Protein AF-A0A0K0ER91-F1 (afdb_monomer_lite)

Secondary structure (DSSP, 8-state):
-HHHHHHHHHHHHHHHHT--EEEEE--BTTBPPTT-EEETTTTEEEEEEPGGGTTEEGGG--EE-BTTB-STTEEEE-SSSS-EEEEE---HHHHHHHHTT---

Sequence (104 aa):
MKIIILLTIFVIISIDICYGKILRSSPLSNLCPKYLTYNKNTNACEVEIPPEFDNIDIDKVAGYCINGECPKGLKCIDKIKFPFCGQHFTTVQEANDYYNDKEL

Radius of gyration: 18.16 Å; chains: 1; bounding box: 48×19×54 Å

Structure (mmCIF, N/CA/C/O backbone):
data_AF-A0A0K0ER91-F1
#
_entry.id   AF-A0A0K0ER91-F1
#
loop_
_atom_site.group_PDB
_atom_site.id
_atom_site.type_symbol
_atom_site.label_atom_id
_atom_site.label_alt_id
_atom_site.label_comp_id
_atom_site.label_asym_id
_ato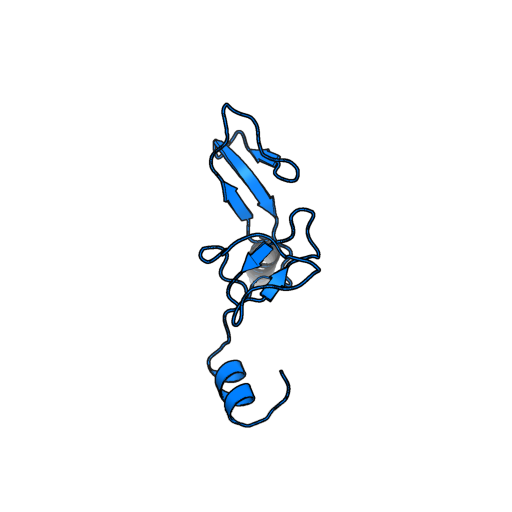m_site.label_entity_id
_atom_site.label_seq_id
_atom_site.pdbx_PDB_ins_code
_atom_site.Cartn_x
_atom_site.Cartn_y
_atom_site.Cartn_z
_atom_site.occupancy
_atom_site.B_iso_or_equiv
_atom_site.auth_seq_id
_atom_site.auth_comp_id
_atom_site.auth_asym_id
_atom_site.auth_atom_id
_atom_site.pdbx_PDB_model_num
ATOM 1 N N . MET A 1 1 ? 16.057 7.552 35.855 1.00 62.19 1 MET A N 1
ATOM 2 C CA . MET A 1 1 ? 15.633 8.530 34.821 1.00 62.19 1 MET A CA 1
ATOM 3 C C . MET A 1 1 ? 15.875 8.062 33.385 1.00 62.19 1 MET A C 1
ATOM 5 O O . MET A 1 1 ? 14.933 8.104 32.613 1.00 62.19 1 MET A O 1
ATOM 9 N N . LYS A 1 2 ? 17.069 7.565 33.013 1.00 65.06 2 LYS A N 1
ATOM 10 C CA . LYS A 1 2 ? 17.384 7.166 31.618 1.00 65.06 2 LYS A CA 1
ATOM 11 C C . LYS A 1 2 ? 16.481 6.064 31.020 1.00 65.06 2 LYS A C 1
ATOM 13 O O . LYS A 1 2 ? 16.171 6.123 29.840 1.00 65.06 2 LYS A O 1
ATOM 18 N N . ILE A 1 3 ? 16.015 5.107 31.832 1.00 70.31 3 ILE A N 1
ATOM 19 C CA . ILE A 1 3 ? 15.164 3.987 31.371 1.00 70.31 3 ILE A CA 1
ATOM 20 C C . ILE A 1 3 ? 13.766 4.460 30.931 1.00 70.31 3 ILE A C 1
ATOM 22 O O . ILE A 1 3 ? 13.231 3.962 29.948 1.00 70.31 3 ILE A O 1
ATOM 26 N N . ILE A 1 4 ? 13.198 5.460 31.616 1.00 69.19 4 ILE A N 1
ATOM 27 C CA . ILE A 1 4 ? 11.858 5.984 31.300 1.00 69.19 4 ILE A CA 1
ATOM 28 C C . ILE A 1 4 ? 11.870 6.686 29.935 1.00 69.19 4 ILE A C 1
ATOM 30 O O . ILE A 1 4 ? 10.968 6.479 29.133 1.00 69.19 4 ILE A O 1
ATOM 34 N N . ILE A 1 5 ? 12.936 7.439 29.643 1.00 69.25 5 ILE A N 1
ATOM 35 C CA . ILE A 1 5 ? 13.110 8.146 28.365 1.00 69.25 5 ILE A CA 1
ATOM 36 C C . ILE A 1 5 ? 13.216 7.150 27.195 1.00 69.25 5 ILE A C 1
ATOM 38 O O . ILE A 1 5 ? 12.581 7.341 26.160 1.00 69.25 5 ILE A O 1
ATOM 42 N N . LEU A 1 6 ? 13.960 6.052 27.372 1.00 66.12 6 LEU A N 1
ATOM 43 C CA . LEU A 1 6 ? 14.098 5.010 26.347 1.00 66.12 6 LEU A CA 1
ATOM 44 C C . LEU A 1 6 ? 12.766 4.318 26.029 1.00 66.12 6 LEU A C 1
ATOM 46 O O . LEU A 1 6 ? 12.450 4.125 24.859 1.00 66.12 6 LEU A O 1
ATOM 50 N N . LEU A 1 7 ? 11.961 4.003 27.050 1.00 63.75 7 LEU A N 1
ATOM 51 C CA . LEU A 1 7 ? 10.630 3.417 26.859 1.00 63.75 7 LEU A CA 1
ATOM 52 C C . LEU A 1 7 ? 9.696 4.367 26.104 1.00 63.75 7 LEU A C 1
ATOM 54 O O . LEU A 1 7 ? 9.010 3.935 25.184 1.00 63.75 7 LEU A O 1
ATOM 58 N N . THR A 1 8 ? 9.702 5.661 26.436 1.00 64.81 8 THR A N 1
ATOM 59 C CA . THR A 1 8 ? 8.867 6.640 25.724 1.00 64.81 8 THR A CA 1
ATOM 60 C C . THR A 1 8 ? 9.254 6.785 24.254 1.00 64.81 8 THR A C 1
ATOM 62 O O . THR A 1 8 ? 8.371 6.839 23.406 1.00 64.81 8 THR A O 1
ATOM 65 N N . ILE A 1 9 ? 10.551 6.771 23.929 1.00 67.56 9 ILE A N 1
ATOM 66 C CA . ILE A 1 9 ? 11.021 6.839 22.537 1.00 67.56 9 ILE A CA 1
ATOM 67 C C . ILE A 1 9 ? 10.620 5.573 21.772 1.00 67.56 9 ILE A C 1
ATOM 69 O O . ILE A 1 9 ? 10.128 5.669 20.652 1.00 67.56 9 ILE A O 1
ATOM 73 N N . PHE A 1 10 ? 10.766 4.395 22.386 1.00 65.50 10 PHE A N 1
ATOM 74 C CA . PHE A 1 10 ? 10.362 3.132 21.768 1.00 65.50 10 PHE A CA 1
ATOM 75 C C . PHE A 1 10 ? 8.857 3.096 21.466 1.00 65.50 10 PHE A C 1
ATOM 77 O O . PHE A 1 10 ? 8.459 2.681 20.380 1.00 65.50 10 PHE A O 1
ATOM 84 N N . VAL A 1 11 ? 8.021 3.584 22.387 1.00 64.75 11 VAL A N 1
ATOM 85 C CA . VAL A 1 11 ? 6.567 3.668 22.186 1.00 64.75 11 VAL A CA 1
ATOM 86 C C . VAL A 1 11 ? 6.216 4.629 21.049 1.00 64.75 11 VAL A C 1
ATOM 88 O O . VAL A 1 11 ? 5.406 4.265 20.206 1.00 64.75 11 VAL A O 1
ATOM 91 N N . ILE A 1 12 ? 6.848 5.805 20.970 1.00 60.94 12 ILE A N 1
ATOM 92 C CA . ILE A 1 12 ? 6.596 6.771 19.885 1.00 60.94 12 ILE A CA 1
ATOM 93 C C . ILE A 1 12 ? 6.952 6.159 18.521 1.00 60.94 12 ILE A C 1
ATOM 95 O O . ILE A 1 12 ? 6.115 6.154 17.625 1.00 60.94 12 ILE A O 1
ATOM 99 N N . ILE A 1 13 ? 8.134 5.543 18.394 1.00 60.50 13 ILE A N 1
ATOM 100 C CA . ILE A 1 13 ? 8.568 4.892 17.143 1.00 60.50 13 ILE A CA 1
ATOM 101 C C . ILE A 1 13 ? 7.619 3.749 16.751 1.00 60.50 13 ILE A C 1
ATOM 103 O O . ILE A 1 13 ? 7.304 3.575 15.578 1.00 60.50 13 ILE A O 1
ATOM 107 N N . SER A 1 14 ? 7.131 2.979 17.727 1.00 58.94 14 SER A N 1
ATOM 108 C CA . SER A 1 14 ? 6.198 1.872 17.471 1.00 58.94 14 SER A CA 1
ATOM 109 C C . SER A 1 14 ? 4.842 2.357 16.950 1.00 58.94 14 SER A C 1
ATOM 111 O O . SER A 1 14 ? 4.197 1.659 16.169 1.00 58.94 14 SER A O 1
ATOM 113 N N . ILE A 1 15 ? 4.405 3.539 17.389 1.00 56.91 15 ILE A N 1
ATOM 114 C CA . ILE A 1 15 ? 3.120 4.125 17.009 1.00 56.91 15 ILE A CA 1
ATOM 115 C C . ILE A 1 15 ? 3.161 4.601 15.550 1.00 56.91 15 ILE A C 1
ATOM 117 O O . ILE A 1 15 ? 2.226 4.313 14.808 1.00 56.91 15 ILE A O 1
ATOM 121 N N . ASP A 1 16 ? 4.251 5.237 15.112 1.00 53.44 16 ASP A N 1
ATOM 122 C CA . ASP A 1 16 ? 4.374 5.741 13.735 1.00 53.44 16 ASP A CA 1
ATOM 123 C C . ASP A 1 16 ? 4.421 4.620 12.683 1.00 53.44 16 ASP A C 1
ATOM 125 O O . ASP A 1 16 ? 3.886 4.776 11.589 1.00 53.44 16 ASP A O 1
ATOM 129 N N . ILE A 1 17 ? 4.986 3.456 13.020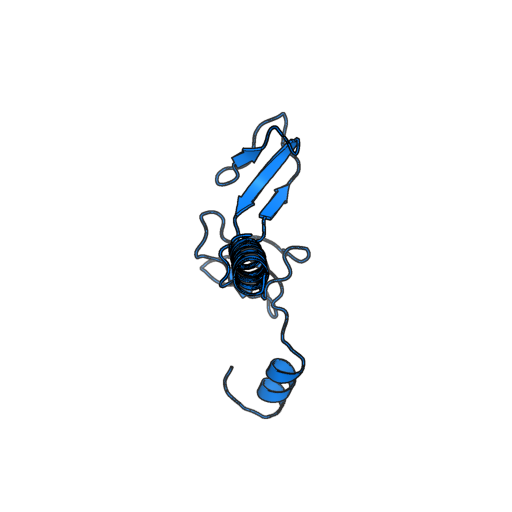 1.00 54.66 17 ILE A N 1
ATOM 130 C CA . ILE A 1 17 ? 5.074 2.308 12.096 1.00 54.66 17 ILE A CA 1
ATOM 131 C C . ILE A 1 17 ? 3.696 1.663 11.846 1.00 54.66 17 ILE A C 1
ATOM 133 O O . ILE A 1 17 ? 3.502 0.979 10.842 1.00 54.66 17 ILE A O 1
ATOM 137 N N . CYS A 1 18 ? 2.718 1.871 12.732 1.00 54.09 18 CYS A N 1
ATOM 138 C CA . CYS A 1 18 ? 1.435 1.167 12.663 1.00 54.09 18 CYS A CA 1
ATOM 139 C C . CYS A 1 18 ? 0.344 1.890 11.860 1.00 54.09 18 CYS A C 1
ATOM 141 O O . CYS A 1 18 ? -0.713 1.300 11.631 1.00 54.09 18 CYS A O 1
ATOM 143 N N . TYR A 1 19 ? 0.547 3.139 11.433 1.00 60.38 19 TYR A N 1
ATOM 144 C CA . TYR A 1 19 ? -0.485 3.860 10.687 1.00 60.38 19 TYR A CA 1
ATOM 145 C C . TYR A 1 19 ? -0.352 3.611 9.186 1.00 60.38 19 TYR A C 1
ATOM 147 O O . TYR A 1 19 ? 0.372 4.308 8.480 1.00 60.38 19 TYR A O 1
ATOM 155 N N . GLY A 1 20 ? -1.092 2.618 8.689 1.00 66.38 20 GLY A N 1
ATOM 156 C CA . GLY A 1 20 ? -1.329 2.474 7.255 1.00 66.38 20 GLY A CA 1
ATOM 157 C C . GLY A 1 20 ? -2.008 3.722 6.675 1.00 66.38 20 GLY A C 1
ATOM 158 O O . GLY A 1 20 ? -2.763 4.421 7.358 1.00 66.38 20 GLY A O 1
ATOM 159 N N . LYS A 1 21 ? -1.756 4.010 5.395 1.00 77.00 21 LYS A N 1
ATOM 160 C CA . LYS A 1 21 ? -2.465 5.073 4.668 1.00 77.00 21 LYS A CA 1
ATOM 161 C C . LYS A 1 21 ? -3.945 4.709 4.529 1.00 77.00 21 LYS A C 1
ATOM 163 O O . LYS A 1 21 ? -4.284 3.551 4.312 1.00 77.00 21 LYS A O 1
ATOM 168 N N . ILE A 1 22 ? -4.835 5.696 4.612 1.00 81.69 22 ILE A N 1
ATOM 169 C CA . ILE A 1 22 ? -6.281 5.492 4.446 1.00 81.69 22 ILE A CA 1
ATOM 170 C C . ILE A 1 22 ? -6.748 6.259 3.213 1.00 81.69 22 ILE A C 1
ATOM 172 O O . ILE A 1 22 ? -6.615 7.481 3.151 1.00 81.69 22 ILE A O 1
ATOM 176 N N . LEU A 1 23 ? -7.341 5.548 2.256 1.00 80.06 23 LEU A N 1
ATOM 177 C CA . LEU A 1 23 ? -8.081 6.160 1.155 1.00 80.06 23 LEU A CA 1
ATOM 178 C C . LEU A 1 23 ? -9.480 6.544 1.623 1.00 80.06 23 LEU A C 1
ATOM 180 O O . LEU A 1 23 ? -10.170 5.723 2.224 1.00 80.06 23 LEU A O 1
ATOM 184 N N . ARG A 1 24 ? -9.914 7.767 1.302 1.00 85.06 24 ARG A N 1
ATOM 185 C CA . ARG A 1 24 ? -11.237 8.301 1.651 1.00 85.06 24 ARG A CA 1
ATOM 186 C C . ARG A 1 24 ? -12.041 8.643 0.408 1.00 85.06 24 ARG A C 1
ATOM 188 O O . ARG A 1 24 ? -11.515 9.185 -0.558 1.00 85.06 24 ARG A O 1
ATOM 195 N N . SER A 1 25 ? -13.341 8.396 0.470 1.00 78.75 25 SER A N 1
ATOM 196 C CA . SER A 1 25 ? -14.308 8.869 -0.517 1.00 78.75 25 SER A CA 1
ATOM 197 C C . SER A 1 25 ? -15.582 9.360 0.163 1.00 78.75 25 SER A C 1
ATOM 199 O O . SER A 1 25 ? -15.915 8.937 1.273 1.00 78.75 25 SER A O 1
ATOM 201 N N . SER A 1 26 ? -16.302 10.261 -0.505 1.00 83.50 26 SER A N 1
ATOM 202 C CA . SER A 1 26 ? -17.608 10.719 -0.028 1.00 83.50 26 SER A CA 1
ATOM 203 C C . SER A 1 26 ? -18.629 9.577 -0.122 1.00 83.50 26 SER A C 1
ATOM 205 O O . SER A 1 26 ? -18.674 8.892 -1.147 1.00 83.50 26 SER A O 1
ATOM 207 N N . PRO A 1 27 ? -19.461 9.350 0.908 1.00 80.50 27 PRO A N 1
ATOM 208 C CA . PRO A 1 27 ? -20.493 8.324 0.852 1.00 80.50 27 PRO A CA 1
ATOM 209 C C . PRO A 1 27 ? -21.606 8.722 -0.123 1.00 80.50 27 PRO A C 1
ATOM 211 O O . PRO A 1 27 ? -21.994 9.889 -0.203 1.00 80.50 27 PRO A O 1
ATOM 214 N N . LEU A 1 28 ? -22.191 7.739 -0.808 1.00 77.50 28 LEU A N 1
ATOM 215 C CA . LEU A 1 28 ? -23.412 7.938 -1.584 1.00 77.50 28 LEU A CA 1
ATOM 216 C C . LEU A 1 28 ? -24.605 7.621 -0.673 1.00 77.50 28 LEU A C 1
ATOM 218 O O . LEU A 1 28 ? -24.939 6.459 -0.469 1.00 77.50 28 LEU A O 1
ATOM 222 N N . SER A 1 29 ? -25.219 8.640 -0.065 1.00 72.44 29 SER A N 1
ATOM 223 C CA . SER A 1 29 ? -26.376 8.471 0.839 1.00 72.44 29 SER A CA 1
ATOM 224 C C . SER A 1 29 ? -26.112 7.524 2.028 1.00 72.44 29 SER A C 1
ATOM 226 O O . SER A 1 29 ? -26.915 6.640 2.315 1.00 72.44 29 SER A O 1
ATOM 228 N N . ASN A 1 30 ? -24.981 7.701 2.724 1.00 68.75 30 ASN A N 1
ATOM 229 C CA . ASN A 1 30 ? -24.490 6.836 3.819 1.00 68.75 30 ASN A CA 1
ATOM 230 C C . ASN A 1 30 ? -24.147 5.394 3.407 1.00 68.75 30 ASN A C 1
ATOM 232 O O . ASN A 1 30 ? -23.863 4.557 4.265 1.00 68.75 30 ASN A O 1
ATOM 236 N N . LEU A 1 31 ? -24.156 5.099 2.106 1.00 80.31 31 LEU A N 1
ATOM 237 C CA . LEU A 1 31 ? -23.702 3.832 1.561 1.00 80.31 31 LEU A CA 1
ATOM 238 C C . LEU A 1 31 ? -22.329 4.020 0.934 1.00 80.31 31 LEU A C 1
ATOM 240 O O . LEU A 1 31 ? -22.075 4.964 0.181 1.00 80.31 31 LEU A O 1
ATOM 244 N N . CYS A 1 32 ? -21.449 3.081 1.247 1.00 83.81 32 CYS A N 1
ATOM 245 C CA . CYS A 1 32 ? -20.165 2.982 0.592 1.00 83.81 32 CYS A CA 1
ATOM 246 C C . CYS A 1 32 ? -20.249 2.012 -0.584 1.00 83.81 32 CYS A C 1
ATOM 248 O O . CYS A 1 32 ? -20.920 0.979 -0.479 1.00 83.81 32 CYS A O 1
ATOM 250 N N . PRO A 1 33 ? -19.555 2.312 -1.695 1.00 80.19 33 PRO A N 1
ATOM 251 C CA . PRO A 1 33 ? -19.274 1.323 -2.720 1.00 80.19 33 PRO A CA 1
ATOM 252 C C . PRO A 1 33 ? -18.702 0.041 -2.111 1.00 80.19 33 PRO A C 1
ATOM 254 O O . PRO A 1 33 ? -18.067 0.057 -1.052 1.00 80.19 33 PRO A O 1
ATOM 257 N N . LYS A 1 34 ? -18.908 -1.080 -2.807 1.00 76.88 34 LYS A N 1
ATOM 258 C CA . LYS A 1 34 ? -18.354 -2.373 -2.399 1.00 76.88 34 LYS A CA 1
ATOM 259 C C . LYS A 1 34 ? -16.849 -2.224 -2.121 1.00 76.88 34 LYS A C 1
ATOM 261 O O . LYS A 1 34 ? -16.160 -1.534 -2.864 1.00 76.88 34 LYS A O 1
ATOM 266 N N . TYR A 1 35 ? -16.377 -2.892 -1.063 1.00 81.81 35 TYR A N 1
ATOM 267 C CA . TYR A 1 35 ? -14.982 -2.922 -0.581 1.00 81.81 35 TYR A CA 1
ATOM 268 C C . TYR A 1 35 ? -14.505 -1.716 0.238 1.00 81.81 35 TYR A C 1
ATOM 270 O O . TYR A 1 35 ? -13.437 -1.805 0.840 1.00 81.81 35 TYR A O 1
ATOM 278 N N . LEU A 1 36 ? -15.301 -0.651 0.332 1.00 86.19 36 LEU A N 1
ATOM 279 C CA . LEU A 1 36 ? -15.060 0.457 1.254 1.00 86.19 36 LEU A CA 1
ATOM 280 C C . LEU A 1 36 ? -15.898 0.275 2.526 1.00 86.19 36 LEU A C 1
ATOM 282 O O . LEU A 1 36 ? -17.022 -0.232 2.479 1.00 86.19 36 LEU A O 1
ATOM 286 N N . THR A 1 37 ? -15.366 0.710 3.664 1.00 88.50 37 THR A N 1
ATOM 287 C CA . THR A 1 37 ? -16.054 0.665 4.960 1.00 88.50 37 THR A CA 1
ATOM 288 C C . THR A 1 37 ? -16.473 2.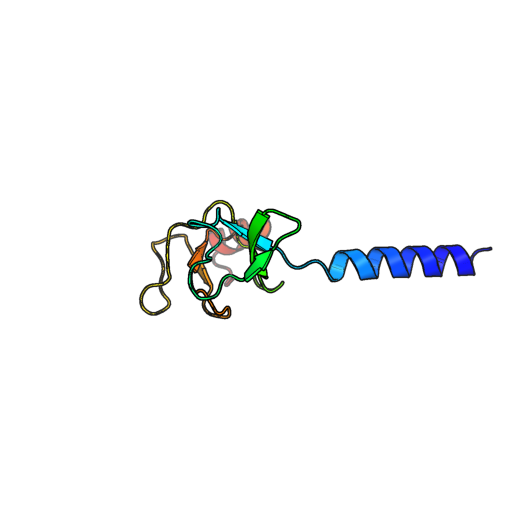067 5.3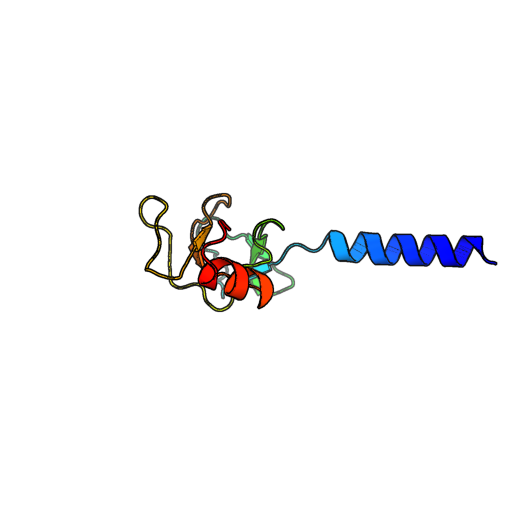64 1.00 88.50 37 THR A C 1
ATOM 290 O O . THR A 1 37 ? -15.667 2.990 5.342 1.00 88.50 37 THR A O 1
ATOM 293 N N . TYR A 1 38 ? -17.736 2.246 5.743 1.00 90.44 38 TYR A N 1
ATOM 294 C CA . TYR A 1 38 ? -18.205 3.539 6.227 1.00 90.44 38 TYR A CA 1
ATOM 295 C C . TYR A 1 38 ? -17.658 3.830 7.628 1.00 90.44 38 TYR A C 1
ATOM 297 O O . TYR A 1 38 ? -17.966 3.107 8.579 1.00 90.44 38 TYR A O 1
ATOM 305 N N . ASN A 1 39 ? -16.895 4.911 7.770 1.00 89.56 39 ASN A N 1
ATOM 306 C CA . ASN A 1 39 ? -16.410 5.404 9.049 1.00 89.56 39 ASN A CA 1
ATOM 307 C C . ASN A 1 39 ? -17.299 6.556 9.537 1.00 89.56 39 ASN A C 1
ATOM 309 O O . ASN A 1 39 ? -17.316 7.651 8.977 1.00 89.56 39 ASN A O 1
ATOM 313 N N . LYS A 1 40 ? -18.031 6.307 10.629 1.00 89.25 40 LYS A N 1
ATOM 314 C CA . LYS A 1 40 ? -18.937 7.290 11.245 1.00 89.25 40 LYS A CA 1
ATOM 315 C C . LYS A 1 40 ? -18.211 8.504 11.828 1.00 89.25 40 LYS A C 1
ATOM 317 O O . LYS A 1 40 ? -18.803 9.573 11.879 1.00 89.25 40 LYS A O 1
ATOM 322 N N . ASN A 1 41 ? -16.963 8.345 12.269 1.00 89.62 41 ASN A N 1
ATOM 323 C CA . ASN A 1 41 ? -16.194 9.420 12.898 1.00 89.62 41 ASN A CA 1
ATOM 324 C C . ASN A 1 41 ? -15.716 10.444 11.864 1.00 89.62 41 ASN A C 1
ATOM 326 O O . ASN A 1 41 ? -15.687 11.636 12.148 1.00 89.62 41 ASN A O 1
ATOM 330 N N . THR A 1 42 ? -15.350 9.979 10.667 1.00 88.75 42 THR A N 1
ATOM 331 C CA . THR A 1 42 ? -14.871 10.829 9.564 1.00 88.75 42 THR A CA 1
ATOM 332 C C . THR A 1 42 ? -15.960 11.151 8.541 1.00 88.75 42 THR A C 1
ATOM 334 O O . THR A 1 42 ? -15.740 11.987 7.670 1.00 88.75 42 THR A O 1
ATOM 337 N N . ASN A 1 43 ? -17.138 10.522 8.657 1.00 88.94 43 ASN A N 1
ATOM 338 C CA . ASN A 1 43 ? -18.256 10.635 7.716 1.00 88.94 43 ASN A CA 1
ATOM 339 C C . ASN A 1 43 ? -17.839 10.297 6.269 1.00 88.94 43 ASN A C 1
ATOM 341 O O . ASN A 1 43 ? -18.262 10.948 5.313 1.00 88.94 43 ASN A O 1
ATOM 345 N N . ALA A 1 44 ? -16.977 9.288 6.117 1.00 90.06 44 ALA A N 1
ATOM 346 C CA . ALA A 1 44 ? -16.352 8.921 4.850 1.00 90.06 44 ALA A CA 1
ATOM 347 C C . ALA A 1 44 ? -16.342 7.405 4.628 1.00 90.06 44 ALA A C 1
ATOM 349 O O . ALA A 1 44 ? -16.421 6.608 5.563 1.00 90.06 44 ALA A O 1
ATOM 350 N N . CYS A 1 45 ? -16.227 7.008 3.367 1.00 89.06 45 CYS A N 1
ATOM 351 C CA . CYS A 1 45 ? -15.949 5.638 2.966 1.00 89.06 45 CYS A CA 1
ATOM 352 C C . CYS A 1 45 ? -14.443 5.425 2.913 1.00 89.06 45 CYS A C 1
ATOM 354 O O . CYS A 1 45 ? -13.756 6.128 2.175 1.00 89.06 45 CYS A O 1
ATOM 356 N N . GLU A 1 46 ? -13.948 4.470 3.692 1.00 88.69 46 GLU A N 1
ATOM 357 C CA . GLU A 1 46 ? -12.525 4.268 3.933 1.00 88.69 46 GLU A CA 1
ATOM 358 C C . GLU A 1 46 ? -12.055 2.874 3.509 1.00 88.69 46 GLU A C 1
ATOM 360 O O . GLU A 1 46 ? -12.783 1.883 3.637 1.00 88.69 46 GLU A O 1
ATOM 365 N N . VAL A 1 47 ? -10.820 2.796 3.018 1.00 86.50 47 VAL A N 1
ATOM 366 C CA . VAL A 1 47 ? -10.070 1.545 2.867 1.00 86.50 47 VAL A CA 1
ATOM 367 C C . VAL A 1 47 ? -8.626 1.765 3.285 1.00 86.50 47 VAL A C 1
ATOM 369 O O . VAL A 1 47 ? -8.007 2.769 2.930 1.00 86.50 47 VAL A O 1
ATOM 372 N N . GLU A 1 48 ? -8.108 0.822 4.063 1.00 85.50 48 GLU A N 1
ATOM 373 C CA . GLU A 1 48 ? -6.709 0.803 4.468 1.00 85.50 48 GLU A CA 1
ATOM 374 C C . GLU A 1 48 ? -5.832 0.360 3.297 1.00 85.50 48 GLU A C 1
ATOM 376 O O . GLU A 1 48 ? -6.113 -0.632 2.616 1.00 85.50 48 GLU A O 1
ATOM 381 N N . ILE A 1 49 ? -4.765 1.117 3.072 1.00 81.94 49 ILE A N 1
ATOM 382 C CA . ILE A 1 49 ? -3.729 0.832 2.095 1.00 81.94 49 ILE A CA 1
ATOM 383 C C . ILE A 1 49 ? -2.577 0.134 2.820 1.00 81.94 49 ILE A C 1
ATOM 385 O O . ILE A 1 49 ? -2.010 0.712 3.752 1.00 81.94 49 ILE A O 1
ATOM 389 N N . PRO A 1 50 ? -2.229 -1.096 2.408 1.00 80.00 50 PRO A N 1
ATOM 390 C CA . PRO A 1 50 ? -1.106 -1.823 2.967 1.00 80.00 50 PRO A CA 1
ATOM 391 C C . PRO A 1 50 ? 0.206 -1.023 2.865 1.00 80.00 50 PRO A C 1
ATOM 393 O O . PRO A 1 50 ? 0.415 -0.339 1.856 1.00 80.00 50 PRO A O 1
ATOM 396 N N . PRO A 1 51 ? 1.103 -1.109 3.866 1.00 78.69 51 PRO A N 1
ATOM 397 C CA . PRO A 1 51 ? 2.353 -0.344 3.900 1.00 78.69 51 PRO A CA 1
ATOM 398 C C . PRO A 1 51 ? 3.263 -0.549 2.683 1.00 78.69 51 PRO A C 1
ATOM 400 O O . PRO A 1 51 ? 4.023 0.344 2.323 1.00 78.69 51 PRO A O 1
ATOM 403 N N . GLU A 1 52 ? 3.185 -1.692 1.999 1.00 77.69 52 GLU A N 1
ATOM 404 C CA . GLU A 1 52 ? 3.954 -1.941 0.774 1.00 77.69 52 GLU A CA 1
ATOM 405 C C . GLU A 1 52 ? 3.591 -1.007 -0.395 1.00 77.69 52 GLU A C 1
ATOM 407 O O . GLU A 1 52 ? 4.335 -0.938 -1.372 1.00 77.69 52 GLU A O 1
ATOM 412 N N . PHE A 1 53 ? 2.473 -0.281 -0.300 1.00 79.00 53 PHE A N 1
ATOM 413 C CA . PHE A 1 53 ? 2.039 0.726 -1.271 1.00 79.00 53 PHE A CA 1
ATOM 414 C C . PHE A 1 53 ? 2.215 2.158 -0.754 1.00 79.00 53 PHE A C 1
ATOM 416 O O . PHE A 1 53 ? 1.612 3.091 -1.284 1.00 79.00 53 PHE A O 1
ATOM 423 N N . ASP A 1 54 ? 3.043 2.365 0.274 1.00 77.62 54 ASP A N 1
ATOM 424 C CA . ASP A 1 54 ? 3.307 3.698 0.821 1.00 77.62 54 ASP A CA 1
ATOM 425 C C . ASP A 1 54 ? 4.014 4.628 -0.187 1.00 77.62 54 ASP A C 1
ATOM 427 O O . ASP A 1 54 ? 3.906 5.850 -0.119 1.00 77.62 54 ASP A O 1
ATOM 431 N N . ASN A 1 55 ? 4.655 4.065 -1.208 1.00 76.44 55 ASN A N 1
ATOM 432 C CA . ASN A 1 55 ? 5.208 4.802 -2.345 1.00 76.44 55 ASN A CA 1
ATOM 433 C C . ASN A 1 55 ? 4.163 5.187 -3.408 1.00 76.44 55 ASN A C 1
ATOM 435 O O . ASN A 1 55 ? 4.535 5.715 -4.454 1.00 76.44 55 ASN A O 1
ATOM 439 N N . ILE A 1 56 ? 2.871 4.945 -3.187 1.00 78.25 56 ILE A N 1
ATOM 440 C CA . ILE A 1 56 ? 1.816 5.343 -4.121 1.00 78.25 56 ILE A CA 1
ATOM 441 C C . ILE A 1 56 ? 1.193 6.675 -3.695 1.00 78.25 56 ILE A C 1
ATOM 443 O O . ILE A 1 56 ? 0.816 6.889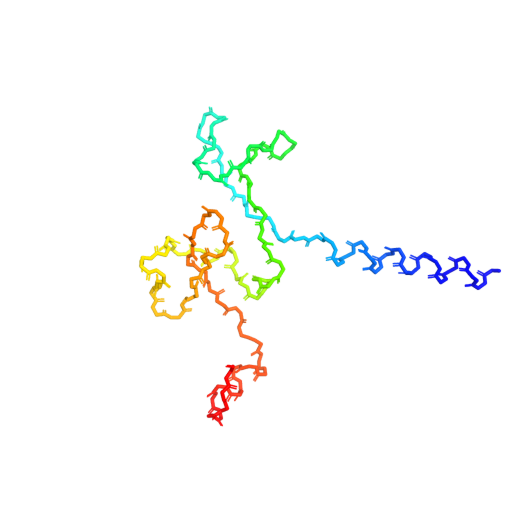 -2.539 1.00 78.25 56 ILE A O 1
ATOM 447 N N . ASP A 1 57 ? 1.070 7.571 -4.670 1.00 79.69 57 ASP A N 1
ATOM 448 C CA . ASP A 1 57 ? 0.321 8.814 -4.585 1.00 79.69 57 ASP A CA 1
ATOM 449 C C . ASP A 1 57 ? -1.173 8.512 -4.679 1.00 79.69 57 ASP A C 1
ATOM 451 O O . ASP A 1 57 ? -1.757 8.394 -5.762 1.00 79.69 57 ASP A O 1
ATOM 455 N N . ILE A 1 58 ? -1.784 8.345 -3.511 1.00 73.62 58 ILE A N 1
ATOM 456 C CA . ILE A 1 58 ? -3.213 8.077 -3.379 1.00 73.62 58 ILE A CA 1
ATOM 457 C C . ILE A 1 58 ? -4.089 9.264 -3.813 1.00 73.62 58 ILE A C 1
ATOM 459 O O . ILE A 1 58 ? -5.267 9.065 -4.101 1.00 73.62 58 ILE A O 1
ATOM 463 N N . ASP A 1 59 ? -3.527 10.470 -3.936 1.00 71.94 59 ASP A N 1
ATOM 464 C CA . ASP A 1 59 ? -4.240 11.633 -4.477 1.00 71.94 59 ASP A CA 1
ATOM 465 C C . ASP A 1 59 ? -4.279 11.611 -6.015 1.00 71.94 59 ASP A C 1
ATOM 467 O O . ASP A 1 59 ? -5.040 12.347 -6.646 1.00 71.94 59 ASP A O 1
ATOM 471 N N . LYS A 1 60 ? -3.496 10.722 -6.640 1.00 78.25 60 LYS A N 1
ATOM 472 C CA . LYS A 1 60 ? -3.436 10.512 -8.092 1.00 78.25 60 LYS A CA 1
ATOM 473 C C . LYS A 1 60 ? -3.925 9.129 -8.503 1.00 78.25 60 LYS A C 1
ATOM 475 O O . LYS A 1 60 ? -3.343 8.476 -9.373 1.00 78.25 60 LYS A O 1
ATOM 480 N N . VAL A 1 61 ? -5.021 8.684 -7.895 1.00 80.19 61 VAL A N 1
ATOM 481 C CA . VAL A 1 61 ? -5.749 7.508 -8.377 1.00 80.19 61 VAL A CA 1
ATOM 482 C C . VAL A 1 61 ? -6.432 7.849 -9.701 1.00 80.19 61 VAL A C 1
ATOM 484 O O . VAL A 1 61 ? -7.304 8.713 -9.756 1.00 80.19 61 VAL A O 1
ATOM 487 N N . ALA A 1 62 ? -6.042 7.169 -10.778 1.00 81.25 62 ALA A N 1
ATOM 488 C CA . ALA A 1 62 ? -6.544 7.447 -12.128 1.00 81.25 62 ALA A CA 1
ATOM 489 C C . ALA A 1 62 ? -7.667 6.499 -12.583 1.00 81.25 62 ALA A C 1
ATOM 491 O O . ALA A 1 62 ? -8.189 6.646 -13.687 1.00 81.25 62 ALA A O 1
ATOM 492 N N . GLY A 1 63 ? -8.026 5.504 -11.766 1.00 84.31 63 GLY A N 1
ATOM 493 C CA . GLY A 1 63 ? -9.069 4.534 -12.092 1.00 84.31 63 GLY A CA 1
ATOM 494 C C . GLY A 1 63 ? -8.846 3.167 -11.454 1.00 84.31 63 GLY A C 1
ATOM 495 O O . GLY A 1 63 ? -8.052 3.019 -10.527 1.00 84.31 63 GLY A O 1
ATOM 496 N N . TYR A 1 64 ? -9.567 2.171 -11.964 1.00 86.56 64 TYR A N 1
ATOM 497 C CA . TYR A 1 64 ? -9.458 0.773 -11.551 1.00 86.56 64 TYR A CA 1
ATOM 498 C C . TYR A 1 64 ? -8.412 0.037 -12.397 1.00 86.56 64 TYR A C 1
ATOM 500 O O . TYR A 1 64 ? -8.185 0.403 -13.552 1.00 86.56 64 TYR A O 1
ATOM 508 N N . CYS A 1 65 ? -7.803 -1.015 -11.848 1.00 90.06 65 CYS A N 1
ATOM 509 C CA . CYS A 1 65 ? -6.941 -1.880 -12.653 1.00 90.06 65 CYS A CA 1
ATOM 510 C C . CYS A 1 65 ? -7.759 -2.681 -13.669 1.00 90.06 65 CYS A C 1
ATOM 512 O O . CYS A 1 65 ? -8.746 -3.323 -13.302 1.00 90.06 65 CYS A O 1
ATOM 514 N N . ILE A 1 66 ? -7.314 -2.729 -14.923 1.00 86.88 66 ILE A N 1
ATOM 515 C CA . ILE A 1 66 ? -7.925 -3.546 -15.978 1.00 86.88 66 ILE A CA 1
ATOM 516 C C . ILE A 1 66 ? -6.990 -4.724 -16.237 1.00 86.88 66 ILE A C 1
ATOM 518 O O . ILE A 1 66 ? -5.879 -4.522 -16.702 1.00 86.88 66 ILE A O 1
ATOM 522 N N . ASN A 1 67 ? -7.416 -5.952 -15.923 1.00 87.38 67 ASN A N 1
ATOM 523 C CA . ASN A 1 67 ? -6.589 -7.165 -16.065 1.00 87.38 67 ASN A CA 1
ATOM 524 C C . ASN A 1 67 ? -5.222 -7.090 -15.346 1.00 87.38 67 ASN A C 1
ATOM 526 O O . ASN A 1 67 ? -4.241 -7.645 -15.826 1.00 87.38 67 ASN A O 1
ATOM 530 N N . GLY A 1 68 ? -5.154 -6.396 -14.202 1.00 86.75 68 GLY A N 1
ATOM 531 C CA . GLY A 1 68 ? -3.899 -6.174 -13.466 1.00 86.75 68 GLY A CA 1
ATOM 532 C C . GLY A 1 68 ? -3.017 -5.063 -14.048 1.00 86.75 68 GLY A C 1
ATOM 533 O O . GLY A 1 68 ? -1.932 -4.805 -13.534 1.00 86.75 68 GLY A O 1
ATOM 534 N N . GLU A 1 69 ? -3.484 -4.371 -15.087 1.00 89.69 69 GLU A N 1
ATOM 535 C CA . GLU A 1 69 ? -2.752 -3.308 -15.766 1.00 89.69 69 GLU A CA 1
ATOM 536 C C . GLU A 1 69 ? -3.366 -1.929 -15.515 1.00 89.69 69 GLU A C 1
ATOM 538 O O . GLU A 1 69 ? -4.550 -1.775 -15.189 1.00 89.69 69 GLU A O 1
ATOM 543 N N . CYS A 1 70 ? -2.531 -0.910 -15.703 1.00 89.25 70 CYS A N 1
ATOM 544 C CA . CYS A 1 70 ? -2.888 0.497 -15.614 1.00 89.25 70 CYS A CA 1
ATOM 545 C C . CYS A 1 70 ? -2.342 1.267 -16.821 1.00 89.25 70 CYS A C 1
ATOM 547 O O . CYS A 1 70 ? -1.383 0.817 -17.453 1.00 89.25 70 CYS A O 1
ATOM 549 N N . PRO A 1 71 ? -2.901 2.453 -17.133 1.00 86.06 71 PRO A N 1
ATOM 550 C CA . PRO A 1 71 ? -2.299 3.361 -18.102 1.00 86.06 71 PRO A CA 1
ATOM 551 C C . PRO A 1 71 ? -0.815 3.618 -17.807 1.00 86.06 71 PRO A C 1
ATOM 553 O O . PRO A 1 71 ? -0.382 3.607 -16.652 1.00 86.06 71 PRO A O 1
ATOM 556 N N . LYS A 1 72 ? -0.033 3.877 -18.861 1.00 83.00 72 LYS A N 1
ATOM 557 C CA . LYS A 1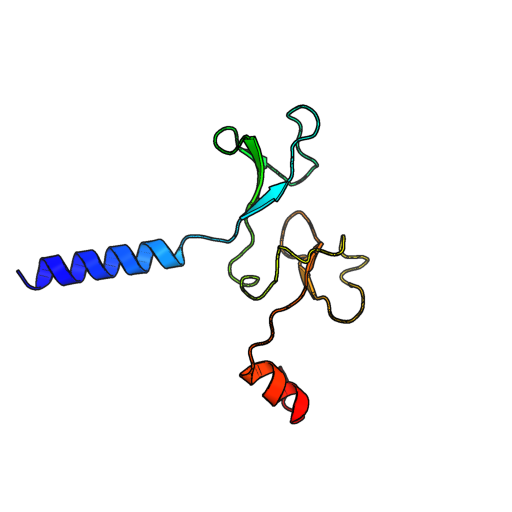 72 ? 1.419 4.080 -18.764 1.00 83.00 72 LYS A CA 1
ATOM 558 C C . LYS A 1 72 ? 1.777 5.104 -17.676 1.00 83.00 72 LYS A C 1
ATOM 560 O O . LYS A 1 72 ? 1.238 6.206 -17.660 1.00 83.00 72 LYS A O 1
ATOM 565 N N . GLY A 1 73 ? 2.738 4.746 -16.821 1.00 77.94 73 GLY A N 1
ATOM 566 C CA . GLY A 1 73 ? 3.228 5.597 -15.728 1.00 77.94 73 GLY A CA 1
ATOM 567 C C . GLY A 1 73 ? 2.482 5.432 -14.399 1.00 77.94 73 GLY A C 1
ATOM 568 O O . GLY A 1 73 ? 2.827 6.102 -13.428 1.00 77.94 73 GLY A O 1
ATOM 569 N N . LEU A 1 74 ? 1.495 4.537 -14.339 1.00 85.56 74 LEU A N 1
ATOM 570 C CA . LEU A 1 74 ? 0.777 4.176 -13.121 1.00 85.56 74 LEU A CA 1
ATOM 571 C C . LEU A 1 74 ? 1.073 2.726 -12.740 1.00 85.56 74 LEU A C 1
ATOM 573 O O . LEU A 1 74 ? 1.369 1.896 -13.600 1.00 85.56 74 LEU A O 1
ATOM 577 N N . LYS A 1 75 ? 0.966 2.418 -11.449 1.00 85.56 75 LYS A N 1
ATOM 578 C CA . LYS A 1 75 ? 1.056 1.052 -10.930 1.00 85.56 75 LYS A CA 1
ATOM 579 C C . LYS A 1 75 ? -0.328 0.570 -10.515 1.00 85.56 75 LYS A C 1
ATOM 581 O O . LYS A 1 75 ? -1.083 1.316 -9.889 1.00 85.56 75 LYS A O 1
ATOM 586 N N . CYS A 1 76 ? -0.640 -0.675 -10.867 1.00 88.25 76 CYS A N 1
ATOM 587 C CA . CYS A 1 76 ? -1.817 -1.352 -10.348 1.00 88.25 76 CYS A CA 1
ATOM 588 C C . CYS A 1 76 ? -1.545 -1.828 -8.921 1.00 88.25 76 CYS A C 1
ATOM 590 O O . CYS A 1 76 ? -0.540 -2.486 -8.659 1.00 88.25 76 CYS A O 1
ATOM 592 N N . ILE A 1 77 ? -2.459 -1.506 -8.015 1.00 85.75 77 ILE A N 1
ATOM 593 C CA . ILE A 1 77 ? -2.508 -2.052 -6.665 1.00 85.75 77 ILE A CA 1
ATOM 594 C C . ILE A 1 77 ? -3.649 -3.057 -6.637 1.00 85.75 77 ILE A C 1
ATOM 596 O O . ILE A 1 77 ? -4.800 -2.666 -6.489 1.00 85.75 77 ILE A O 1
ATOM 600 N N . ASP A 1 78 ? -3.351 -4.344 -6.786 1.00 83.69 78 ASP A N 1
ATOM 601 C CA . ASP A 1 78 ? -4.341 -5.431 -6.835 1.00 83.69 78 ASP A CA 1
ATOM 602 C C . ASP A 1 78 ? -4.400 -6.285 -5.560 1.00 83.69 78 ASP A C 1
ATOM 604 O O . ASP A 1 78 ? -5.279 -7.133 -5.413 1.00 83.69 78 ASP A O 1
ATOM 608 N N . LYS A 1 79 ? -3.499 -6.038 -4.604 1.00 75.88 79 LYS A N 1
ATOM 609 C CA . LYS A 1 79 ? -3.427 -6.788 -3.339 1.00 75.88 79 LYS A CA 1
ATOM 610 C C . LYS A 1 79 ? -4.465 -6.365 -2.300 1.00 75.88 79 LYS A C 1
ATOM 612 O O . LYS A 1 79 ? -4.569 -6.992 -1.248 1.00 75.88 79 LYS A O 1
ATOM 617 N N . ILE A 1 80 ? -5.239 -5.320 -2.577 1.00 75.69 80 ILE A N 1
ATOM 618 C CA . ILE A 1 80 ? -6.349 -4.894 -1.723 1.00 75.69 80 ILE A CA 1
ATOM 619 C C . ILE A 1 80 ? -7.687 -5.262 -2.358 1.00 75.69 80 ILE A C 1
ATOM 621 O O . ILE A 1 80 ? -7.794 -5.475 -3.561 1.00 75.69 80 ILE A O 1
ATOM 625 N N . LYS A 1 81 ? -8.756 -5.276 -1.556 1.00 76.12 81 LYS A N 1
ATOM 626 C CA . LYS A 1 81 ? -10.112 -5.637 -2.017 1.00 76.12 81 LYS A CA 1
ATOM 627 C C . LYS A 1 81 ? -10.666 -4.731 -3.132 1.00 76.12 81 LYS A C 1
ATOM 629 O O . LYS A 1 81 ? -11.671 -5.080 -3.743 1.00 76.12 81 LYS A O 1
ATOM 634 N N . PHE A 1 82 ? -10.038 -3.584 -3.373 1.00 78.94 82 PHE A N 1
ATOM 635 C CA . PHE A 1 82 ? -10.409 -2.596 -4.377 1.00 78.94 82 PHE A CA 1
ATOM 636 C C . PHE A 1 82 ? -9.205 -2.298 -5.287 1.00 78.94 82 PHE A C 1
ATOM 638 O O . PHE A 1 82 ? -8.395 -1.447 -4.933 1.00 78.94 82 PHE A O 1
ATOM 645 N N . PRO A 1 83 ? -9.037 -2.995 -6.425 1.00 86.06 83 PRO A N 1
ATOM 646 C CA . PRO A 1 83 ? -7.858 -2.810 -7.257 1.00 86.06 83 PRO A CA 1
ATOM 647 C C . PRO A 1 83 ? -7.881 -1.464 -7.992 1.00 86.06 83 PRO A C 1
ATOM 649 O O . PRO A 1 83 ? -8.820 -1.184 -8.744 1.00 86.06 83 PRO A O 1
ATOM 652 N N . PHE A 1 84 ? -6.850 -0.638 -7.812 1.00 87.69 84 PHE A N 1
ATOM 653 C CA . PHE A 1 84 ? -6.793 0.703 -8.404 1.00 87.69 84 PHE A CA 1
ATOM 654 C C . PHE A 1 84 ? -5.426 1.069 -8.981 1.00 87.69 84 PHE A C 1
ATOM 656 O O . PHE A 1 84 ? -4.392 0.528 -8.598 1.00 87.69 84 PHE A O 1
ATOM 663 N N . CYS A 1 85 ? -5.442 2.022 -9.911 1.00 89.12 85 CYS A N 1
ATOM 664 C CA . CYS A 1 85 ? -4.260 2.583 -10.549 1.00 89.12 85 CYS A CA 1
ATOM 665 C C . CYS A 1 85 ? -3.828 3.859 -9.837 1.00 89.12 85 CYS A C 1
ATOM 667 O O . CYS A 1 85 ? -4.577 4.836 -9.854 1.00 89.12 85 CYS A O 1
ATOM 669 N N . GLY A 1 86 ? -2.629 3.871 -9.260 1.00 87.06 86 GLY A N 1
ATOM 670 C CA . GLY A 1 86 ? -2.045 5.046 -8.610 1.00 87.06 86 GLY A CA 1
ATOM 671 C C . GLY A 1 86 ? -0.694 5.426 -9.208 1.00 87.06 86 GLY A C 1
ATOM 672 O O . GLY A 1 86 ? -0.001 4.590 -9.798 1.00 87.06 86 GLY A O 1
ATOM 673 N N . GLN A 1 87 ? -0.308 6.696 -9.073 1.00 83.88 87 GLN A N 1
ATOM 674 C CA . GLN A 1 87 ? 1.032 7.122 -9.470 1.00 83.88 87 GLN A CA 1
ATOM 675 C C . GLN A 1 87 ? 2.048 6.645 -8.432 1.00 83.88 87 GLN A C 1
ATOM 677 O O . GLN A 1 87 ? 1.880 6.868 -7.241 1.00 83.88 87 GLN A O 1
ATOM 682 N N . HIS A 1 88 ? 3.122 6.008 -8.886 1.00 77.62 88 HIS A N 1
ATOM 683 C CA . HIS A 1 88 ? 4.236 5.646 -8.020 1.00 77.62 88 HIS A CA 1
ATOM 684 C C . HIS A 1 88 ? 5.161 6.844 -7.828 1.00 77.62 88 HIS A C 1
ATOM 686 O O . HIS A 1 88 ? 5.699 7.376 -8.803 1.00 77.62 88 HIS A O 1
ATOM 692 N N . PHE A 1 89 ? 5.370 7.253 -6.581 1.00 72.25 89 PHE A N 1
ATOM 693 C CA . PHE A 1 89 ? 6.492 8.100 -6.227 1.00 72.25 89 PHE A CA 1
ATOM 694 C C . PHE A 1 89 ? 7.763 7.294 -6.426 1.00 72.25 89 PHE A C 1
ATOM 696 O O . PHE A 1 89 ? 8.010 6.305 -5.747 1.00 72.25 89 PHE A O 1
ATOM 703 N N . THR A 1 90 ? 8.561 7.730 -7.389 1.00 70.19 90 THR A N 1
ATOM 704 C CA . THR A 1 90 ? 9.952 7.325 -7.471 1.00 70.19 90 THR A CA 1
ATOM 705 C C . THR A 1 90 ? 10.750 8.327 -6.650 1.00 70.19 90 THR A C 1
ATOM 707 O O . THR A 1 90 ? 10.614 9.543 -6.820 1.00 70.19 90 THR A O 1
ATOM 710 N N . THR A 1 91 ? 11.573 7.845 -5.733 1.00 75.38 91 THR A N 1
ATOM 711 C CA . THR A 1 91 ? 12.605 8.677 -5.119 1.00 75.38 91 THR A CA 1
ATOM 712 C C . THR A 1 91 ? 13.528 9.218 -6.213 1.00 75.38 91 THR A C 1
ATOM 714 O O . THR A 1 91 ? 13.633 8.643 -7.300 1.00 75.38 91 THR A O 1
ATOM 717 N N . VAL A 1 92 ? 14.233 10.320 -5.936 1.00 78.81 92 VAL A N 1
ATOM 718 C CA . VAL A 1 92 ? 15.281 10.818 -6.850 1.00 78.81 92 VAL A CA 1
ATOM 719 C C . VAL A 1 92 ? 16.307 9.716 -7.135 1.00 78.81 92 VAL A C 1
ATOM 721 O O . VAL A 1 92 ? 16.793 9.615 -8.255 1.00 78.81 92 VAL A O 1
ATOM 724 N N . GLN A 1 93 ? 16.583 8.864 -6.143 1.00 78.25 93 GLN A N 1
ATOM 725 C CA . GLN A 1 93 ? 17.490 7.732 -6.273 1.00 78.25 93 GLN A CA 1
ATOM 726 C C . GLN A 1 93 ? 16.951 6.667 -7.234 1.00 78.25 93 GLN A C 1
ATOM 728 O O . GLN A 1 93 ? 17.641 6.332 -8.185 1.00 78.25 93 GLN A O 1
ATOM 733 N N . GLU A 1 94 ? 15.715 6.203 -7.050 1.00 72.69 94 GLU A N 1
ATOM 734 C CA . GLU A 1 94 ? 15.071 5.249 -7.968 1.00 72.69 94 GLU A CA 1
ATOM 735 C C . GLU A 1 94 ? 14.941 5.830 -9.384 1.00 72.69 94 GLU A C 1
ATOM 737 O O . GLU A 1 94 ? 15.185 5.135 -10.366 1.00 72.69 94 GLU A O 1
ATOM 742 N N . ALA A 1 95 ? 14.630 7.126 -9.511 1.00 74.38 95 ALA A N 1
ATOM 743 C CA . ALA A 1 95 ? 14.583 7.789 -10.811 1.00 74.38 95 ALA A CA 1
ATOM 744 C C . ALA A 1 95 ? 15.966 7.772 -11.469 1.00 74.38 95 ALA A C 1
ATOM 746 O O . ALA A 1 95 ? 16.097 7.443 -12.645 1.00 74.38 95 ALA A O 1
ATOM 747 N N . ASN A 1 96 ? 17.005 8.104 -10.703 1.00 81.06 96 ASN A N 1
ATOM 748 C CA . ASN A 1 96 ? 18.383 8.064 -11.161 1.00 81.06 96 ASN A CA 1
ATOM 749 C C . ASN A 1 96 ? 18.825 6.638 -11.522 1.00 81.06 96 ASN A C 1
ATOM 751 O O . ASN A 1 96 ? 19.503 6.460 -12.525 1.00 81.06 96 ASN A O 1
ATOM 755 N N . ASP A 1 97 ? 18.450 5.627 -10.746 1.00 80.25 97 ASP A N 1
ATOM 756 C CA . ASP A 1 97 ? 18.785 4.231 -11.029 1.00 80.25 97 ASP A CA 1
ATOM 757 C C . ASP A 1 97 ? 18.099 3.749 -12.319 1.00 80.25 97 ASP A C 1
ATOM 759 O O . ASP A 1 97 ? 18.783 3.208 -13.187 1.00 80.25 97 ASP A O 1
ATOM 763 N N . TYR A 1 98 ? 16.823 4.095 -12.532 1.00 70.19 98 TYR A N 1
ATOM 764 C CA . TYR A 1 98 ? 16.114 3.861 -13.796 1.00 70.19 98 TYR A CA 1
ATOM 765 C C . TYR A 1 98 ? 16.795 4.536 -14.999 1.00 70.19 98 TYR A C 1
ATOM 767 O O . TYR A 1 98 ? 16.973 3.911 -16.041 1.00 70.19 98 TYR A O 1
ATOM 775 N N . TYR A 1 99 ? 17.209 5.804 -14.875 1.00 74.00 99 TYR A N 1
ATOM 776 C CA . TYR A 1 99 ? 17.900 6.520 -15.960 1.00 74.00 99 TYR A CA 1
ATOM 777 C C . TYR A 1 99 ? 19.321 6.006 -16.240 1.00 74.00 99 TYR A C 1
ATOM 779 O O . TYR A 1 99 ? 19.872 6.320 -17.292 1.00 74.00 99 TYR A O 1
ATOM 787 N N . ASN A 1 100 ? 19.913 5.238 -15.322 1.00 85.62 100 ASN A N 1
ATOM 788 C CA . ASN A 1 100 ? 21.245 4.648 -15.460 1.00 85.62 100 ASN A CA 1
ATOM 789 C C . ASN A 1 100 ? 21.196 3.135 -15.771 1.00 85.62 100 ASN A C 1
ATOM 791 O O . ASN A 1 100 ? 22.167 2.436 -15.481 1.00 85.62 100 ASN A O 1
ATOM 795 N N . ASP A 1 101 ? 20.081 2.631 -16.319 1.00 73.38 101 ASP A N 1
ATOM 796 C CA . ASP A 1 101 ? 19.855 1.216 -16.671 1.00 73.38 101 ASP A CA 1
ATOM 797 C C . ASP A 1 101 ? 20.061 0.230 -15.506 1.00 73.38 101 ASP A C 1
ATOM 799 O O . ASP A 1 101 ? 20.449 -0.925 -15.701 1.00 73.38 101 ASP A O 1
ATOM 803 N N . LYS A 1 102 ? 19.802 0.663 -14.270 1.00 63.03 102 LYS A N 1
ATOM 804 C CA . LYS A 1 102 ? 19.734 -0.254 -13.131 1.00 63.03 102 LYS A CA 1
ATOM 805 C C . LYS A 1 102 ? 18.302 -0.754 -12.976 1.00 63.03 102 LYS A C 1
ATOM 807 O O . LYS A 1 102 ? 17.361 0.037 -13.003 1.00 63.03 102 LYS A O 1
ATOM 812 N N . GLU A 1 103 ? 18.145 -2.067 -12.818 1.00 54.69 103 GLU A N 1
ATOM 813 C CA . GLU A 1 103 ? 16.845 -2.674 -12.520 1.00 54.69 103 GLU A CA 1
ATOM 814 C C . GLU A 1 103 ? 16.298 -2.125 -11.189 1.00 54.69 103 GLU A C 1
ATOM 816 O O . GLU A 1 103 ? 17.028 -2.066 -10.195 1.00 54.69 103 GLU A O 1
ATOM 821 N N . LEU A 1 104 ? 15.029 -1.693 -11.211 1.00 55.56 104 LEU A N 1
ATOM 822 C CA . LEU A 1 104 ? 14.238 -1.307 -10.035 1.00 55.56 104 LEU A CA 1
ATOM 823 C C . LEU A 1 104 ? 13.656 -2.537 -9.334 1.00 55.56 104 LEU A C 1
ATOM 825 O O . LEU A 1 104 ? 13.167 -3.435 -10.056 1.00 55.56 104 LEU A O 1
#

Foldseek 3Di:
DVVVVVVVVVVVVVVVVPDFDKQWDAADVQHDDPQFDQDPVVNTTIDGDPPVCVQFDSVAWPFFADVLDDPPQWHWDPVGPGITTTHGNDDPVNVVCVVVPHDD

Organism: Strongyloides stercoralis (NCBI:txid6248)

pLDDT: mean 77.34, std 9.87, range [53.44, 90.44]